Protein AF-A0A4Y4DYW9-F1 (afdb_monomer_lite)

pLDDT: mean 75.83, std 17.85, range [34.19, 96.0]

Secondary structure (DSSP, 8-state):
------------BTT-BSB-TTSPBPSSSSBGGG-EEEETTEEEPPPEEEPPTTTSSS-PEEESB-S------TT------B-------SEEEEEEPPPSSSGGG-B--EEEEEEEP--

Foldseek 3Di:
DDPPPPPPPPQQDQQFFCAACVRHRAPAHTWNRQKWWADPNDTFGADWDFDDCVVPVDRHTHGPWGRDDDGDDPPDDDDTDTHTPDPPDQFIKIWRCDRPPDCVRSHDTDIDGRHGDDD

Organism: Cellulosimicrobium cellulans (NCBI:txid1710)

Structure (mmCIF, N/CA/C/O backbone):
data_AF-A0A4Y4DYW9-F1
#
_entry.id   AF-A0A4Y4DYW9-F1
#
loop_
_atom_site.group_PDB
_atom_site.id
_atom_site.type_symbol
_atom_site.label_atom_id
_atom_site.label_alt_id
_atom_site.label_comp_id
_atom_site.label_asym_id
_atom_site.label_entity_id
_atom_site.label_seq_id
_atom_site.pdbx_PDB_ins_code
_atom_site.Cartn_x
_atom_site.Cartn_y
_atom_site.Cartn_z
_atom_site.occupancy
_atom_site.B_iso_or_equiv
_atom_site.auth_seq_id
_atom_site.auth_comp_id
_atom_site.auth_asym_id
_atom_site.auth_atom_id
_ato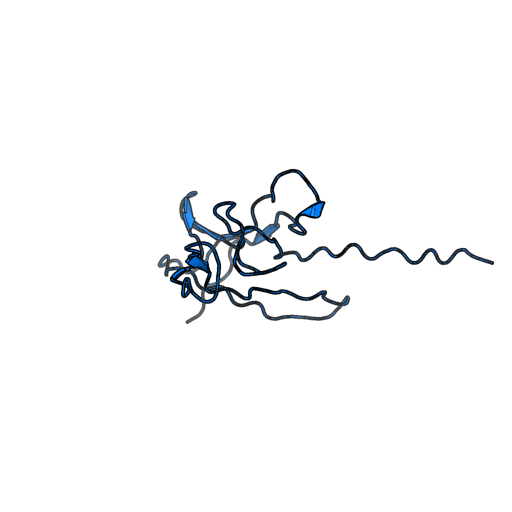m_site.pdbx_PDB_model_num
ATOM 1 N N . MET A 1 1 ? 32.920 16.277 31.594 1.00 37.44 1 MET A N 1
ATOM 2 C CA . MET A 1 1 ? 32.586 16.497 30.175 1.00 37.44 1 MET A CA 1
ATOM 3 C C . MET A 1 1 ? 31.915 15.218 29.709 1.00 37.44 1 MET A C 1
ATOM 5 O O . MET A 1 1 ? 32.597 14.210 29.617 1.00 37.44 1 MET A O 1
ATOM 9 N N . ARG A 1 2 ? 30.577 15.191 29.657 1.00 36.50 2 ARG A N 1
ATOM 10 C CA . ARG A 1 2 ? 29.837 14.004 29.208 1.00 36.50 2 ARG A CA 1
ATOM 11 C C . ARG A 1 2 ? 29.871 14.007 27.688 1.00 36.50 2 ARG A C 1
ATOM 13 O O . ARG A 1 2 ? 29.534 15.022 27.087 1.00 36.50 2 ARG A O 1
ATOM 20 N N . ASP A 1 3 ? 30.332 12.900 27.135 1.00 38.25 3 ASP A N 1
ATOM 21 C CA . ASP A 1 3 ? 30.236 12.568 25.726 1.00 38.25 3 ASP A CA 1
ATOM 22 C C . ASP A 1 3 ? 28.746 12.488 25.373 1.00 38.25 3 ASP A C 1
ATOM 24 O O . ASP A 1 3 ? 28.066 11.511 25.682 1.00 38.25 3 ASP A O 1
ATOM 28 N N . VAL A 1 4 ? 28.196 13.587 24.856 1.00 39.03 4 VAL A N 1
ATOM 29 C CA . VAL A 1 4 ? 26.920 13.574 24.139 1.00 39.03 4 VAL A CA 1
ATOM 30 C C . VAL A 1 4 ? 27.242 13.028 22.761 1.00 39.03 4 VAL A C 1
ATOM 32 O O . VAL A 1 4 ? 27.360 13.773 21.788 1.00 39.03 4 VAL A O 1
ATOM 35 N N . GLY A 1 5 ? 27.458 11.711 22.721 1.00 34.38 5 GLY A N 1
ATOM 36 C CA . GLY A 1 5 ? 27.448 10.957 21.486 1.00 34.38 5 GLY A CA 1
ATOM 37 C C . GLY A 1 5 ? 26.160 11.335 20.782 1.00 34.38 5 GLY A C 1
ATOM 38 O O . GLY A 1 5 ? 25.073 11.098 21.303 1.00 34.38 5 GLY A O 1
ATOM 39 N N . SER A 1 6 ? 26.296 12.033 19.657 1.00 43.84 6 SER A N 1
ATOM 40 C CA . SER A 1 6 ? 25.194 12.213 18.731 1.00 43.84 6 SER A CA 1
ATOM 41 C C . SER A 1 6 ? 24.816 10.808 18.309 1.00 43.84 6 SER A C 1
ATOM 43 O O . SER A 1 6 ? 25.504 10.197 17.492 1.00 43.84 6 SER A O 1
ATOM 45 N N . GLU A 1 7 ? 23.800 10.256 18.967 1.00 38.59 7 GLU A N 1
ATOM 46 C CA . GLU A 1 7 ? 23.118 9.072 18.497 1.00 38.59 7 GLU A CA 1
ATOM 47 C C . GLU A 1 7 ? 22.726 9.423 17.068 1.00 38.59 7 GLU A C 1
ATOM 49 O O . GLU A 1 7 ? 21.921 10.324 16.832 1.00 38.59 7 GLU A O 1
ATOM 54 N N . CYS A 1 8 ? 23.405 8.808 16.098 1.00 35.41 8 CYS A N 1
ATOM 55 C CA . CYS A 1 8 ? 22.919 8.775 14.737 1.00 35.41 8 CYS A CA 1
ATOM 56 C C . CYS A 1 8 ? 21.535 8.149 14.848 1.00 35.41 8 CYS A C 1
ATOM 58 O O . CYS A 1 8 ? 21.429 6.928 14.952 1.00 35.41 8 CYS A O 1
ATOM 60 N N . THR A 1 9 ? 20.501 8.987 14.926 1.00 34.19 9 THR A N 1
ATOM 61 C CA . THR A 1 9 ? 19.107 8.587 14.822 1.00 34.19 9 THR A CA 1
ATOM 62 C C . THR A 1 9 ? 19.016 7.828 13.516 1.00 34.19 9 THR A C 1
ATOM 64 O O . THR A 1 9 ? 19.018 8.424 12.438 1.00 34.19 9 THR A O 1
ATOM 67 N N . ALA A 1 10 ? 19.082 6.502 13.611 1.00 39.00 10 ALA A N 1
ATOM 68 C CA . ALA A 1 10 ? 19.008 5.639 12.459 1.00 39.00 10 ALA A CA 1
ATOM 69 C C . ALA A 1 10 ? 17.682 5.960 11.775 1.00 39.00 10 ALA A C 1
ATOM 71 O O . ALA A 1 10 ? 16.620 5.948 12.401 1.00 39.00 10 ALA A O 1
ATOM 72 N N . PHE A 1 11 ? 17.782 6.342 10.507 1.00 45.59 11 PHE A N 1
ATOM 73 C CA . PHE A 1 11 ? 16.653 6.626 9.648 1.00 45.59 11 PHE A CA 1
ATOM 74 C C . PHE A 1 11 ? 15.880 5.322 9.474 1.00 45.59 11 PHE A C 1
ATOM 76 O O . PHE A 1 11 ? 16.251 4.475 8.669 1.00 45.59 11 PHE A O 1
ATOM 83 N N . VAL A 1 12 ? 14.843 5.129 10.277 1.00 48.84 12 VAL A N 1
ATOM 84 C CA . VAL A 1 12 ? 13.896 4.042 10.082 1.00 48.84 12 VAL A CA 1
ATOM 85 C C . VAL A 1 12 ? 12.612 4.683 9.599 1.00 48.84 12 VAL A C 1
ATOM 87 O O . VAL A 1 12 ? 11.775 5.122 10.388 1.00 48.84 12 VAL A O 1
ATOM 90 N N . SER A 1 13 ? 12.479 4.794 8.278 1.00 55.28 13 SER A N 1
ATOM 91 C CA . SER A 1 13 ? 11.151 4.970 7.711 1.00 55.28 13 SER A CA 1
ATOM 92 C C . SER A 1 13 ? 10.399 3.669 7.963 1.00 55.28 13 SER A C 1
ATOM 94 O O . SER A 1 13 ? 10.837 2.598 7.555 1.00 55.28 13 SER A O 1
ATOM 96 N N . VAL A 1 14 ? 9.257 3.744 8.641 1.00 60.25 14 VAL A N 1
ATOM 97 C CA . VAL A 1 14 ? 8.377 2.577 8.817 1.00 60.25 14 VAL A CA 1
ATOM 98 C C . VAL A 1 14 ? 7.884 2.054 7.456 1.00 60.25 14 VAL A C 1
ATOM 100 O O . VAL A 1 14 ? 7.499 0.898 7.345 1.00 60.25 14 VAL A O 1
ATOM 103 N N . LEU A 1 15 ? 7.917 2.895 6.416 1.00 68.62 15 LEU A N 1
ATOM 104 C CA . LEU A 1 15 ? 7.314 2.648 5.106 1.00 68.62 15 LEU A CA 1
ATOM 105 C C . LEU A 1 15 ? 8.296 2.901 3.939 1.00 68.62 15 LEU A C 1
ATOM 107 O O . LEU A 1 15 ? 7.852 3.329 2.883 1.00 68.62 15 LEU A O 1
ATOM 111 N N . GLY A 1 16 ? 9.616 2.748 4.123 1.00 70.50 16 GLY A N 1
ATOM 112 C CA . GLY A 1 16 ? 10.614 3.115 3.103 1.00 70.50 16 GLY A CA 1
ATOM 113 C C . GLY A 1 16 ? 11.404 1.929 2.556 1.00 70.50 16 GLY A C 1
ATOM 114 O O . GLY A 1 16 ? 12.002 1.196 3.329 1.00 70.50 16 GLY A O 1
ATOM 115 N N . SER A 1 17 ? 11.456 1.766 1.234 1.00 76.25 17 SER A N 1
ATOM 116 C CA . SER A 1 17 ? 12.400 0.859 0.556 1.00 76.25 17 SER A CA 1
ATOM 117 C C . SER A 1 17 ? 12.723 1.371 -0.848 1.00 76.25 17 SER A C 1
ATOM 119 O O . SER A 1 17 ? 11.884 2.030 -1.476 1.00 76.25 17 SER A O 1
ATOM 121 N N . VAL A 1 18 ? 13.918 1.045 -1.357 1.00 75.19 18 VAL A N 1
ATOM 122 C CA . VAL A 1 18 ? 14.259 1.260 -2.781 1.00 75.19 18 VAL A CA 1
ATOM 123 C C . VAL A 1 18 ? 13.585 0.223 -3.684 1.00 75.19 18 VAL A C 1
ATOM 125 O O . VAL A 1 18 ? 13.547 0.384 -4.905 1.00 75.19 18 VAL A O 1
ATOM 128 N N . ARG A 1 19 ? 13.063 -0.857 -3.093 1.0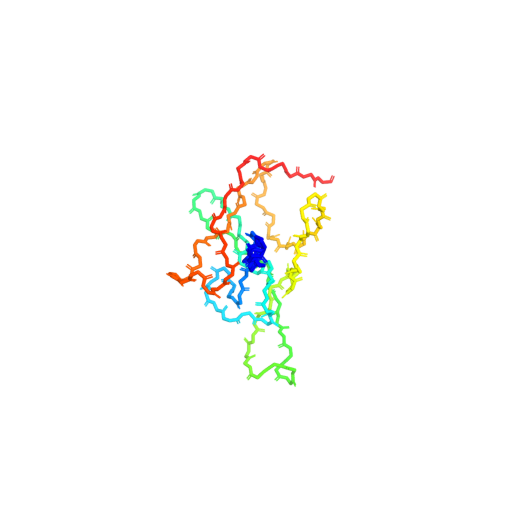0 79.44 19 ARG A N 1
ATOM 129 C CA . ARG A 1 19 ? 12.388 -1.946 -3.791 1.00 79.44 19 ARG A CA 1
ATOM 130 C C . ARG A 1 19 ? 10.881 -1.850 -3.644 1.00 79.44 19 ARG A C 1
ATOM 132 O O . ARG A 1 19 ? 10.357 -1.476 -2.596 1.00 79.44 19 ARG A O 1
ATOM 139 N N . ASP A 1 20 ? 10.154 -2.186 -4.697 1.00 80.12 20 ASP A N 1
ATOM 140 C CA . ASP A 1 20 ? 8.705 -2.330 -4.619 1.00 80.12 20 ASP A CA 1
ATOM 141 C C . ASP A 1 20 ? 8.299 -3.627 -3.890 1.00 80.12 20 ASP A C 1
ATOM 143 O O . ASP A 1 20 ? 9.132 -4.458 -3.521 1.00 80.12 20 ASP A O 1
ATOM 147 N N . GLY A 1 21 ? 6.994 -3.830 -3.683 1.00 77.38 21 GLY A N 1
ATOM 148 C CA . GLY A 1 21 ? 6.489 -5.051 -3.045 1.00 77.38 21 GLY A CA 1
ATOM 149 C C . GLY A 1 21 ? 6.826 -6.354 -3.797 1.00 77.38 21 GLY A C 1
ATOM 150 O O . GLY A 1 21 ? 6.725 -7.436 -3.214 1.00 77.38 21 GLY A O 1
ATOM 151 N N . ARG A 1 22 ? 7.218 -6.281 -5.076 1.00 78.19 22 ARG A N 1
ATOM 152 C CA . ARG A 1 22 ? 7.645 -7.431 -5.891 1.00 78.19 22 ARG A CA 1
ATOM 153 C C . ARG A 1 22 ? 9.148 -7.701 -5.760 1.00 78.19 22 ARG A C 1
ATOM 155 O O . ARG A 1 22 ? 9.597 -8.780 -6.141 1.00 78.19 22 ARG A O 1
ATOM 162 N N . GLY A 1 23 ? 9.900 -6.777 -5.162 1.00 77.94 23 GLY A N 1
ATOM 163 C CA . GLY A 1 23 ? 11.346 -6.858 -4.970 1.00 77.94 23 GLY A CA 1
ATOM 164 C C . GLY A 1 23 ? 12.161 -6.198 -6.085 1.00 77.94 23 GLY A C 1
ATOM 165 O O . GLY A 1 23 ? 13.396 -6.274 -6.035 1.00 77.94 23 GLY A O 1
ATOM 166 N N . ASP A 1 24 ? 11.494 -5.551 -7.046 1.00 76.88 24 ASP A N 1
ATOM 167 C CA . ASP A 1 24 ? 12.118 -4.826 -8.151 1.00 76.88 24 ASP A CA 1
ATOM 168 C C . ASP A 1 24 ? 12.581 -3.446 -7.682 1.00 76.88 24 ASP A C 1
ATOM 170 O O . ASP A 1 24 ? 11.963 -2.834 -6.811 1.00 76.88 24 ASP A O 1
ATOM 174 N N . LEU A 1 25 ? 13.671 -2.935 -8.263 1.00 75.06 25 LEU A N 1
ATOM 175 C CA . LEU A 1 25 ? 14.093 -1.557 -8.010 1.00 75.06 25 LEU A CA 1
ATOM 176 C C . LEU A 1 25 ? 13.016 -0.608 -8.540 1.00 75.06 25 LEU A C 1
ATOM 178 O O . LEU A 1 25 ? 12.710 -0.608 -9.735 1.00 75.06 25 LEU A O 1
ATOM 182 N N . GLY A 1 26 ? 12.438 0.185 -7.643 1.00 66.12 26 GLY A N 1
ATOM 183 C CA . GLY A 1 26 ? 11.437 1.178 -8.000 1.00 66.12 26 GLY A CA 1
ATOM 184 C C . GLY A 1 26 ? 12.062 2.403 -8.667 1.00 66.12 26 GLY A C 1
ATOM 185 O O . GLY A 1 26 ? 13.267 2.632 -8.605 1.00 66.12 26 GLY A O 1
ATOM 186 N N . ALA A 1 27 ? 11.218 3.247 -9.262 1.00 67.44 27 ALA A N 1
ATOM 187 C CA . ALA A 1 27 ? 11.626 4.562 -9.771 1.00 67.44 27 ALA A CA 1
ATOM 188 C C . ALA A 1 27 ? 11.898 5.598 -8.648 1.00 67.44 27 ALA A C 1
ATOM 190 O O . ALA A 1 27 ? 12.226 6.751 -8.936 1.00 67.44 27 ALA A O 1
ATOM 191 N N . GLY A 1 28 ? 11.725 5.205 -7.377 1.00 66.12 28 GLY A N 1
ATOM 192 C CA . GLY A 1 28 ? 11.898 6.028 -6.176 1.00 66.12 28 GLY A CA 1
ATOM 193 C C . GLY A 1 28 ? 13.151 5.684 -5.367 1.00 66.12 28 GLY A C 1
ATOM 194 O O . GLY A 1 28 ? 13.845 4.713 -5.649 1.00 66.12 28 GLY A O 1
ATOM 195 N N . MET A 1 29 ? 13.440 6.494 -4.343 1.00 69.69 29 MET A N 1
ATOM 196 C CA . MET A 1 29 ? 14.556 6.249 -3.416 1.00 69.69 29 MET A CA 1
ATOM 197 C C . MET A 1 29 ? 14.102 5.448 -2.195 1.00 69.69 29 MET A C 1
ATOM 199 O O . MET A 1 29 ? 14.381 4.271 -2.089 1.00 69.69 29 MET A O 1
ATOM 203 N N . LEU A 1 30 ? 13.423 6.085 -1.244 1.00 78.50 30 LEU A N 1
ATOM 204 C CA . LEU A 1 30 ? 12.907 5.447 -0.031 1.00 78.50 30 LEU A CA 1
ATOM 205 C C . LEU A 1 30 ? 11.433 5.818 0.065 1.00 78.50 30 LEU A C 1
ATOM 207 O O . LEU A 1 30 ? 11.064 6.739 0.791 1.00 78.50 30 LEU A O 1
ATOM 211 N N . GLY A 1 31 ? 10.624 5.184 -0.777 1.00 81.62 31 GLY A N 1
ATOM 212 C CA . GLY A 1 31 ? 9.201 5.472 -0.927 1.00 81.62 31 GLY A CA 1
ATOM 213 C C . GLY A 1 31 ? 8.312 4.385 -0.336 1.00 81.62 31 GLY A C 1
ATOM 214 O O . GLY A 1 31 ? 8.789 3.342 0.107 1.00 81.62 31 GLY A O 1
ATOM 215 N N . ALA A 1 32 ? 7.003 4.621 -0.397 1.00 87.56 32 ALA A N 1
ATOM 216 C CA . ALA A 1 32 ? 5.955 3.712 0.067 1.00 87.56 32 ALA A CA 1
ATOM 217 C C . ALA A 1 32 ? 5.580 2.629 -0.968 1.00 87.56 32 ALA A C 1
ATOM 219 O O . ALA A 1 32 ? 4.512 2.019 -0.909 1.00 87.56 32 ALA A O 1
ATOM 220 N N . ASN A 1 33 ? 6.460 2.380 -1.937 1.00 84.94 33 ASN A N 1
ATOM 221 C CA . ASN A 1 33 ? 6.303 1.390 -3.004 1.00 84.94 33 ASN A CA 1
ATOM 222 C C . ASN A 1 33 ? 6.316 -0.071 -2.514 1.00 84.94 33 ASN A C 1
ATOM 224 O O . ASN A 1 33 ? 5.887 -0.960 -3.252 1.00 84.94 33 ASN A O 1
ATOM 228 N N . ASN A 1 34 ? 6.784 -0.329 -1.291 1.00 85.44 34 ASN A N 1
ATOM 229 C CA . ASN A 1 34 ? 6.775 -1.653 -0.664 1.00 85.44 34 ASN A CA 1
ATOM 230 C C . ASN A 1 34 ? 5.524 -1.930 0.191 1.00 85.44 34 ASN A C 1
ATOM 232 O O . ASN A 1 34 ? 5.378 -3.041 0.699 1.00 85.44 34 ASN A O 1
ATOM 236 N N . VAL A 1 35 ? 4.617 -0.959 0.350 1.00 90.38 35 VAL A N 1
ATOM 237 C CA . VAL A 1 35 ? 3.411 -1.122 1.170 1.00 90.38 35 VAL A CA 1
ATOM 238 C C . VAL A 1 35 ? 2.347 -1.894 0.381 1.00 90.38 35 VAL A C 1
ATOM 240 O O . VAL A 1 35 ? 1.905 -1.479 -0.691 1.00 90.38 35 VAL A O 1
ATOM 243 N N . THR A 1 36 ? 1.913 -3.031 0.915 1.00 92.69 36 THR A N 1
ATOM 244 C CA . THR A 1 36 ? 0.933 -3.931 0.283 1.00 92.69 36 THR A CA 1
ATOM 245 C C . THR A 1 36 ? -0.306 -4.101 1.152 1.00 92.69 36 THR A C 1
ATOM 247 O O . THR A 1 36 ? -0.253 -3.860 2.358 1.00 92.69 36 THR A O 1
ATOM 250 N N . LEU A 1 37 ? -1.419 -4.539 0.559 1.00 95.25 37 LEU A N 1
ATOM 251 C CA . LEU A 1 37 ? -2.538 -5.076 1.338 1.00 95.25 37 LEU A CA 1
ATOM 252 C C . LEU A 1 37 ? -2.431 -6.599 1.424 1.00 95.25 37 LEU A C 1
ATOM 254 O O . LEU A 1 37 ? -1.945 -7.250 0.494 1.00 95.25 37 LEU A O 1
ATOM 258 N N . LEU A 1 38 ? -2.926 -7.169 2.520 1.00 93.94 38 LEU A N 1
ATOM 259 C CA . LEU A 1 38 ? -3.194 -8.599 2.631 1.00 93.94 38 LEU A CA 1
ATOM 260 C C . LEU A 1 38 ? -4.699 -8.840 2.610 1.00 93.94 38 LEU A C 1
ATOM 262 O O . LEU A 1 38 ? -5.405 -8.442 3.534 1.00 93.94 38 LEU A O 1
ATOM 266 N N . ASP A 1 39 ? -5.154 -9.543 1.579 1.00 91.62 39 ASP A N 1
ATOM 267 C CA . ASP A 1 39 ? -6.538 -9.982 1.425 1.00 91.62 39 ASP A CA 1
ATOM 268 C C . ASP A 1 39 ? -6.572 -11.506 1.274 1.00 91.62 39 ASP A C 1
ATOM 270 O O . ASP A 1 39 ? -5.901 -12.076 0.414 1.00 91.62 39 ASP A O 1
ATOM 274 N N . GLY A 1 40 ? -7.267 -12.197 2.181 1.00 87.00 40 GLY A N 1
ATOM 275 C CA . GLY A 1 40 ? -7.347 -13.663 2.170 1.00 87.00 40 GLY A CA 1
ATOM 276 C C . GLY A 1 40 ? -5.993 -14.398 2.208 1.00 87.00 40 GLY A C 1
ATOM 277 O O . GLY A 1 40 ? -5.903 -15.540 1.765 1.00 87.00 40 GLY A O 1
ATOM 278 N N . GLY A 1 41 ? -4.926 -13.758 2.703 1.00 84.94 41 GLY A N 1
ATOM 279 C CA . GLY A 1 41 ? -3.558 -14.301 2.693 1.00 84.94 41 GLY A CA 1
ATOM 280 C C . GLY A 1 41 ? -2.777 -14.069 1.391 1.00 84.94 41 GLY A C 1
ATOM 281 O O . GLY A 1 41 ? -1.628 -14.498 1.289 1.00 84.94 41 GLY A O 1
ATOM 282 N N . VAL A 1 42 ? -3.366 -13.371 0.418 1.00 90.75 42 VAL A N 1
ATOM 283 C CA . VAL A 1 42 ? -2.727 -12.947 -0.832 1.00 90.75 42 VAL A CA 1
ATOM 284 C C . VAL A 1 42 ? -2.260 -11.499 -0.706 1.00 90.75 42 VAL A C 1
ATOM 286 O O . VAL A 1 42 ? -2.915 -10.673 -0.073 1.00 90.75 42 VAL A O 1
ATOM 289 N N . ARG A 1 43 ? -1.116 -11.186 -1.323 1.00 91.75 43 ARG A N 1
ATOM 290 C CA . ARG A 1 43 ? -0.625 -9.810 -1.430 1.00 91.75 43 ARG A CA 1
ATOM 291 C C . ARG A 1 43 ? -1.287 -9.089 -2.589 1.00 91.75 43 ARG A C 1
ATOM 293 O O . ARG A 1 43 ? -1.182 -9.523 -3.736 1.00 91.75 43 ARG A O 1
ATOM 300 N N . VAL A 1 44 ? -1.895 -7.953 -2.280 1.00 94.31 44 VAL A N 1
ATOM 301 C CA . VAL A 1 44 ? -2.370 -6.986 -3.263 1.00 94.31 44 VAL A CA 1
ATOM 302 C C . VAL A 1 44 ? -1.345 -5.860 -3.337 1.00 94.31 44 VAL A C 1
ATOM 304 O O . VAL A 1 44 ? -1.109 -5.130 -2.372 1.00 94.31 44 VAL A O 1
ATOM 307 N N . TYR A 1 45 ? -0.697 -5.758 -4.494 1.00 92.12 45 TYR A N 1
ATOM 308 C CA . TYR A 1 45 ? 0.330 -4.757 -4.761 1.00 92.12 45 TYR A CA 1
ATOM 309 C C . TYR A 1 45 ? -0.288 -3.409 -5.145 1.00 92.12 45 TYR A C 1
ATOM 311 O O . TYR A 1 45 ? -1.401 -3.388 -5.681 1.00 92.12 45 TYR A O 1
ATOM 319 N N . PRO A 1 46 ? 0.422 -2.290 -4.910 1.00 92.38 46 PRO A N 1
ATOM 320 C CA . PRO A 1 46 ? 0.018 -0.999 -5.446 1.00 92.38 46 PRO A CA 1
ATOM 321 C C . PRO A 1 46 ? -0.221 -1.057 -6.959 1.00 92.38 46 PRO A C 1
ATOM 323 O O . PRO A 1 46 ? 0.443 -1.808 -7.682 1.00 92.38 46 PRO A O 1
ATOM 326 N N . VAL A 1 47 ? -1.159 -0.243 -7.443 1.00 93.62 47 VAL A N 1
ATOM 327 C CA . VAL A 1 47 ? -1.373 -0.034 -8.880 1.00 93.62 47 VAL A CA 1
ATOM 328 C C . VAL A 1 47 ? -0.110 0.574 -9.481 1.00 93.62 47 VAL A C 1
ATOM 330 O O . VAL A 1 47 ? 0.520 1.427 -8.861 1.00 93.62 47 VAL A O 1
ATOM 333 N N . ASP A 1 48 ? 0.254 0.159 -10.692 1.00 88.25 48 ASP A N 1
ATOM 334 C CA . ASP A 1 48 ? 1.413 0.677 -11.412 1.00 88.25 48 ASP A CA 1
ATOM 335 C C . ASP A 1 48 ? 1.042 1.294 -12.772 1.00 88.25 48 ASP A C 1
ATOM 337 O O . ASP A 1 48 ? -0.038 1.064 -13.324 1.00 88.25 48 ASP A O 1
ATOM 341 N N . TYR A 1 49 ? 1.941 2.117 -13.308 1.00 86.31 49 TYR A N 1
ATOM 342 C CA . TYR A 1 49 ? 1.824 2.741 -14.624 1.00 86.31 49 TYR A CA 1
ATOM 343 C C . TYR A 1 49 ? 3.112 2.558 -15.427 1.00 86.31 49 TYR A C 1
ATOM 345 O O . TYR A 1 49 ? 4.193 2.389 -14.866 1.00 86.31 49 TYR A O 1
ATOM 353 N N . LEU A 1 50 ? 2.993 2.566 -16.757 1.00 85.56 50 LEU A N 1
ATOM 354 C CA . LEU A 1 50 ? 4.155 2.545 -17.647 1.00 85.56 50 LEU A CA 1
ATOM 355 C C . LEU A 1 50 ? 4.849 3.902 -17.604 1.00 85.56 50 LEU A C 1
ATOM 357 O O . LEU A 1 50 ? 4.203 4.928 -17.821 1.00 85.56 50 LEU A O 1
ATOM 361 N N . VAL A 1 51 ? 6.153 3.891 -17.355 1.00 78.12 51 VAL A N 1
ATOM 362 C CA . VAL A 1 51 ? 6.986 5.084 -17.452 1.00 78.12 51 VAL A CA 1
ATOM 363 C C . VAL A 1 51 ? 7.589 5.174 -18.854 1.00 78.12 51 VAL A C 1
ATOM 365 O O . VAL A 1 51 ? 7.830 4.156 -19.505 1.00 78.12 51 VAL A O 1
ATOM 368 N N . ASP A 1 52 ? 7.777 6.402 -19.334 1.00 75.75 52 ASP A N 1
ATOM 369 C CA . ASP A 1 52 ? 8.386 6.669 -20.634 1.00 75.75 52 ASP A CA 1
ATOM 370 C C . ASP A 1 52 ? 9.847 6.161 -20.657 1.00 75.75 52 ASP A C 1
ATOM 372 O O . ASP A 1 52 ? 10.635 6.560 -19.788 1.00 75.75 52 ASP A O 1
ATOM 376 N 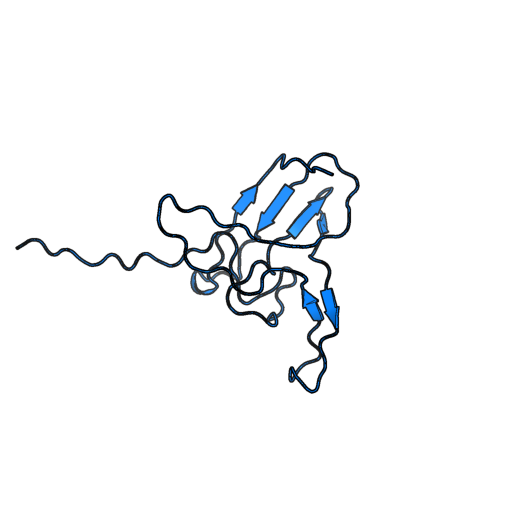N . PRO A 1 53 ? 10.222 5.292 -21.619 1.00 68.75 53 PRO A N 1
ATOM 377 C CA . PRO A 1 53 ? 11.579 4.754 -21.728 1.00 68.75 53 PRO A CA 1
ATOM 378 C C . PRO A 1 53 ? 12.644 5.818 -22.034 1.00 68.75 53 PRO A C 1
ATOM 380 O O . PRO A 1 53 ? 13.828 5.566 -21.824 1.00 68.75 53 PRO A O 1
ATOM 383 N N . ASP A 1 54 ? 12.258 7.008 -22.504 1.00 71.19 54 ASP A N 1
ATOM 384 C CA . ASP A 1 54 ? 13.192 8.119 -22.711 1.00 71.19 54 ASP A CA 1
ATOM 385 C C . ASP A 1 54 ? 13.546 8.836 -21.391 1.00 71.19 54 ASP A C 1
ATOM 387 O O . ASP A 1 54 ? 14.503 9.613 -21.337 1.00 71.19 54 ASP A O 1
ATOM 391 N N . VAL A 1 55 ? 12.791 8.577 -20.313 1.00 64.75 55 VAL A N 1
ATOM 392 C CA . VAL A 1 55 ? 13.000 9.164 -18.976 1.00 64.75 55 VAL A CA 1
ATOM 393 C C . VAL A 1 55 ? 13.699 8.181 -18.030 1.00 64.75 55 VAL A C 1
ATOM 395 O O . VAL A 1 55 ? 14.513 8.605 -17.209 1.00 64.75 55 VAL A O 1
ATOM 398 N N . TYR A 1 56 ? 13.429 6.878 -18.157 1.00 63.22 56 TYR A N 1
ATOM 399 C CA . TYR A 1 56 ? 14.043 5.823 -17.345 1.00 63.22 56 TYR A CA 1
ATOM 400 C C . TYR A 1 56 ? 14.584 4.701 -18.239 1.00 63.22 56 TYR A C 1
ATOM 402 O O . TYR A 1 56 ? 13.905 4.232 -19.145 1.00 63.22 56 TYR A O 1
ATOM 410 N N . THR A 1 57 ? 15.824 4.273 -17.980 1.00 56.09 57 THR A N 1
ATOM 411 C CA . THR A 1 57 ? 16.611 3.382 -18.857 1.00 56.09 57 THR A CA 1
ATOM 412 C C . THR A 1 57 ? 16.084 1.957 -18.981 1.00 56.09 57 THR A C 1
ATOM 414 O O . THR A 1 57 ? 16.436 1.266 -19.934 1.00 56.09 57 THR A O 1
ATOM 417 N N . ASP A 1 58 ? 15.228 1.529 -18.060 1.00 56.28 58 ASP A N 1
ATOM 418 C CA . ASP A 1 58 ? 14.585 0.222 -18.083 1.00 56.28 58 ASP A CA 1
ATOM 419 C C . ASP A 1 58 ? 13.073 0.431 -18.194 1.00 56.28 58 ASP A C 1
ATOM 421 O O . ASP A 1 58 ? 12.564 1.456 -17.746 1.00 56.28 58 ASP A O 1
ATOM 425 N N . GLN A 1 59 ? 12.346 -0.519 -18.796 1.00 53.03 59 GLN A N 1
ATOM 426 C CA . GLN A 1 59 ? 10.875 -0.524 -18.886 1.00 53.03 59 GLN A CA 1
ATOM 427 C C . GLN A 1 59 ? 10.238 -0.623 -17.486 1.00 53.03 59 GLN A C 1
ATOM 429 O O . GLN A 1 59 ? 9.619 -1.626 -17.131 1.00 53.03 59 GLN A O 1
ATOM 434 N N . GLN A 1 60 ? 10.418 0.401 -16.658 1.00 70.06 60 GLN A N 1
ATOM 435 C CA . GLN A 1 60 ? 9.970 0.420 -15.284 1.00 70.06 60 GLN A CA 1
ATOM 436 C C . GLN A 1 60 ? 8.483 0.744 -15.284 1.00 70.06 60 GLN A C 1
ATOM 438 O O . GLN A 1 60 ? 8.027 1.801 -15.726 1.00 70.06 60 GLN A O 1
ATOM 443 N N . ARG A 1 61 ? 7.702 -0.211 -14.786 1.00 78.56 61 ARG A N 1
ATOM 444 C CA . ARG A 1 61 ? 6.406 0.100 -14.199 1.00 78.56 61 ARG A CA 1
ATOM 445 C C . ARG A 1 61 ? 6.709 0.835 -12.897 1.00 78.56 61 ARG A C 1
ATOM 447 O O . ARG A 1 61 ? 7.481 0.330 -12.088 1.00 78.56 61 ARG A O 1
ATOM 454 N N . SER A 1 62 ? 6.139 2.015 -12.703 1.00 82.00 62 SER A N 1
ATOM 455 C CA . SER A 1 62 ? 6.246 2.731 -11.430 1.00 82.00 62 SER A CA 1
ATOM 456 C C . SER A 1 62 ? 4.945 2.584 -10.662 1.00 82.00 62 SER A C 1
ATOM 458 O O . SER A 1 62 ? 3.867 2.623 -11.256 1.00 82.00 62 SER A O 1
ATOM 460 N N . THR A 1 63 ? 5.032 2.392 -9.351 1.00 87.19 63 THR A N 1
ATOM 461 C CA . THR A 1 63 ? 3.851 2.301 -8.495 1.00 87.19 63 THR A CA 1
ATOM 462 C C . THR A 1 63 ? 3.232 3.681 -8.279 1.00 87.19 63 THR A C 1
ATOM 464 O O . THR A 1 63 ? 3.912 4.707 -8.241 1.00 87.19 63 THR A O 1
ATOM 467 N N . LEU A 1 64 ? 1.911 3.715 -8.121 1.00 91.56 64 LEU A N 1
ATOM 468 C CA . LEU A 1 64 ? 1.167 4.892 -7.687 1.00 91.56 64 LEU A CA 1
ATOM 469 C C . LEU A 1 64 ? 1.247 5.000 -6.161 1.00 91.56 64 LEU A C 1
ATOM 471 O O . LEU A 1 64 ? 0.308 4.674 -5.434 1.00 91.56 64 LEU A O 1
ATOM 475 N N . ALA A 1 65 ? 2.412 5.431 -5.692 1.00 89.69 65 ALA A N 1
ATOM 476 C CA . ALA A 1 65 ? 2.728 5.668 -4.292 1.00 89.69 65 ALA A CA 1
ATOM 477 C C . ALA A 1 65 ? 3.652 6.884 -4.161 1.00 89.69 65 ALA A C 1
ATOM 479 O O . ALA A 1 65 ? 4.317 7.272 -5.124 1.00 89.69 65 ALA A O 1
ATOM 480 N N . ASP A 1 66 ? 3.743 7.461 -2.965 1.00 89.19 66 ASP A N 1
A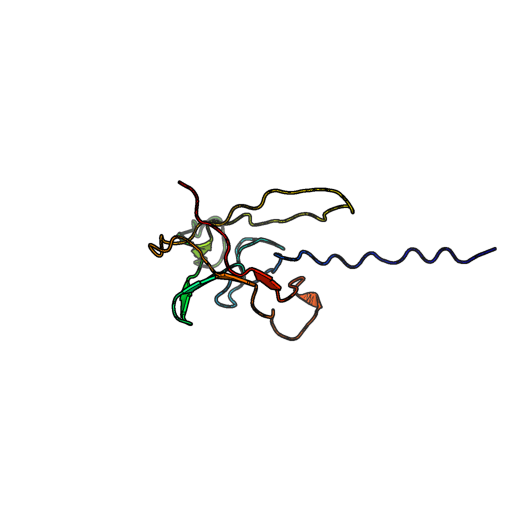TOM 481 C CA . ASP A 1 66 ? 4.785 8.445 -2.676 1.00 89.19 66 ASP A CA 1
ATOM 482 C C . ASP A 1 66 ? 6.167 7.783 -2.802 1.00 89.19 66 ASP A C 1
ATOM 484 O O . ASP A 1 66 ? 6.538 6.911 -2.016 1.00 89.19 66 ASP A O 1
ATOM 488 N N . LEU A 1 67 ? 6.944 8.209 -3.801 1.00 84.44 67 LEU A N 1
ATOM 489 C CA . LEU A 1 67 ? 8.248 7.624 -4.152 1.00 84.44 67 LEU A CA 1
ATOM 490 C C . LEU A 1 67 ? 9.400 8.085 -3.239 1.00 84.44 67 LEU A C 1
ATOM 492 O O . LEU A 1 67 ? 10.543 7.642 -3.384 1.00 84.44 67 LEU A O 1
ATOM 496 N N . GLN A 1 68 ? 9.104 8.983 -2.298 1.00 82.19 68 GLN A N 1
ATOM 497 C CA . GLN A 1 68 ? 10.038 9.461 -1.289 1.00 82.19 68 GLN A CA 1
ATOM 498 C C . GLN A 1 68 ? 9.285 9.830 -0.007 1.00 82.19 68 GLN A C 1
ATOM 500 O O . GLN A 1 68 ? 8.503 10.777 0.020 1.00 82.19 68 GLN A O 1
ATOM 505 N N . VAL A 1 69 ? 9.568 9.105 1.071 1.00 77.94 69 VAL A N 1
ATOM 506 C CA . VAL A 1 69 ? 9.085 9.390 2.422 1.00 77.94 69 VAL A CA 1
ATOM 507 C C . VAL A 1 69 ? 10.265 9.923 3.231 1.00 77.94 69 VAL A C 1
ATOM 509 O O . VAL A 1 69 ? 11.262 9.233 3.444 1.00 77.94 69 VAL A O 1
ATOM 512 N N . GLY A 1 70 ? 10.187 11.196 3.624 1.00 69.75 70 GLY A N 1
ATOM 513 C CA . GLY A 1 70 ? 11.234 11.860 4.401 1.00 69.75 70 GLY A CA 1
ATOM 514 C C . GLY A 1 70 ? 11.319 11.365 5.848 1.00 69.75 70 GLY A C 1
ATOM 515 O O . GLY A 1 70 ? 10.423 10.686 6.348 1.00 69.75 70 GLY A O 1
ATOM 516 N N . SER A 1 71 ? 12.392 11.750 6.543 1.00 70.50 71 SER A N 1
ATOM 517 C CA . SER A 1 71 ? 12.516 11.532 7.988 1.00 70.50 71 SER A CA 1
ATOM 518 C C . SER A 1 71 ? 11.395 12.241 8.736 1.00 70.50 71 SER A C 1
ATOM 520 O O . SER A 1 71 ? 11.076 13.392 8.430 1.00 70.50 71 SER A O 1
ATOM 522 N N . LEU A 1 72 ? 10.873 11.589 9.771 1.00 71.44 72 LEU A N 1
ATOM 523 C CA . LEU A 1 72 ? 9.930 12.196 10.700 1.00 71.44 72 LEU A CA 1
ATOM 524 C C . LEU A 1 72 ? 10.628 12.492 12.018 1.00 71.44 72 LEU A C 1
ATOM 526 O O . LEU A 1 72 ? 11.234 11.612 12.627 1.00 71.44 72 LEU A O 1
ATOM 530 N N . GLU A 1 73 ? 10.529 13.739 12.463 1.00 76.25 73 GLU A N 1
ATOM 531 C CA . GLU A 1 73 ? 10.927 14.103 13.816 1.00 76.25 73 GLU A CA 1
ATOM 532 C C . GLU A 1 73 ? 9.923 13.534 14.826 1.00 76.25 73 GLU A C 1
ATOM 534 O O . GLU A 1 73 ? 8.730 13.396 14.538 1.00 76.25 73 GLU A O 1
ATOM 539 N N . SER A 1 74 ? 10.394 13.226 16.036 1.00 77.94 74 SER A N 1
ATOM 540 C CA . SER A 1 74 ? 9.529 12.732 17.111 1.00 77.94 74 SER A CA 1
ATOM 541 C C . SER A 1 74 ? 8.359 13.690 17.366 1.00 77.94 74 SER A C 1
ATOM 543 O O . SER A 1 74 ? 8.542 14.902 17.459 1.00 77.94 74 SER A O 1
ATOM 545 N N . GLY A 1 75 ? 7.144 13.144 17.464 1.00 82.81 75 GLY A N 1
ATOM 546 C CA . GLY A 1 75 ? 5.914 13.925 17.632 1.00 82.81 75 GLY A CA 1
ATOM 547 C C . GLY A 1 75 ? 5.359 14.546 16.344 1.00 82.81 75 GLY A C 1
ATOM 548 O O . GLY A 1 75 ? 4.292 15.157 16.388 1.00 82.81 75 GLY A O 1
ATOM 549 N N . THR A 1 76 ? 6.026 14.372 15.199 1.00 79.62 76 THR A N 1
ATOM 550 C CA . THR A 1 76 ? 5.524 14.832 13.898 1.00 79.62 76 THR A CA 1
ATOM 551 C C . THR A 1 76 ? 4.631 13.778 13.255 1.00 79.62 76 THR A C 1
ATOM 553 O O . THR A 1 76 ? 4.877 12.579 13.350 1.00 79.62 76 THR A O 1
ATOM 556 N N . THR A 1 77 ? 3.586 14.235 12.567 1.00 82.50 77 THR A N 1
ATOM 557 C CA . THR A 1 77 ? 2.736 13.391 11.721 1.00 82.50 77 THR A CA 1
ATOM 558 C C . THR A 1 77 ? 3.005 13.712 10.258 1.00 82.50 77 THR A C 1
ATOM 560 O O . THR A 1 77 ? 3.025 14.883 9.882 1.00 82.50 77 THR A O 1
ATOM 563 N N . ALA A 1 78 ? 3.153 12.681 9.428 1.00 80.44 78 ALA A N 1
ATOM 564 C CA . ALA A 1 78 ? 3.123 12.816 7.978 1.00 80.44 78 ALA A CA 1
ATOM 565 C C . ALA A 1 78 ? 1.980 12.013 7.373 1.00 80.44 78 ALA A C 1
ATOM 567 O O . ALA A 1 78 ? 1.478 11.054 7.959 1.00 80.44 78 ALA A O 1
ATOM 568 N N . ARG A 1 79 ? 1.591 12.431 6.171 1.00 87.25 79 ARG A N 1
ATOM 569 C CA . ARG A 1 79 ? 0.645 11.721 5.324 1.00 87.25 79 ARG A CA 1
ATOM 570 C C . ARG A 1 79 ? 1.418 11.081 4.182 1.00 87.25 79 ARG A C 1
ATOM 572 O O . ARG A 1 79 ? 2.200 11.766 3.534 1.00 87.25 79 ARG A O 1
ATOM 579 N N . VAL A 1 80 ? 1.165 9.798 3.961 1.00 87.25 80 VAL A N 1
ATOM 580 C CA . VAL A 1 80 ? 1.718 9.009 2.859 1.00 87.25 80 VAL A CA 1
ATOM 581 C C . VAL A 1 80 ? 0.555 8.504 2.016 1.00 87.25 80 VAL A C 1
ATOM 583 O O . VAL A 1 80 ? -0.482 8.121 2.565 1.00 87.25 80 VAL A O 1
ATOM 586 N N . THR A 1 81 ? 0.714 8.524 0.698 1.00 91.75 81 THR A N 1
ATOM 587 C CA . THR A 1 81 ? -0.299 8.081 -0.261 1.00 91.75 81 THR A CA 1
ATOM 588 C C . THR A 1 81 ? 0.179 6.845 -1.008 1.00 91.75 81 THR A C 1
ATOM 590 O O . THR A 1 81 ? 1.287 6.818 -1.540 1.00 91.75 81 THR A O 1
ATOM 593 N N . VAL A 1 82 ? -0.679 5.827 -1.068 1.00 93.00 82 VAL A N 1
ATOM 594 C CA . VAL A 1 82 ? -0.494 4.611 -1.866 1.00 93.00 82 VAL A CA 1
ATOM 595 C C . VAL A 1 82 ? -1.847 4.233 -2.458 1.00 93.00 82 VAL A C 1
ATOM 597 O O . VAL A 1 82 ? -2.873 4.358 -1.788 1.00 93.00 82 VAL A O 1
ATOM 600 N N . VAL A 1 83 ? -1.858 3.803 -3.717 1.00 95.31 83 VAL A N 1
ATOM 601 C CA . VAL A 1 83 ? -3.074 3.398 -4.425 1.00 95.31 83 VAL A CA 1
ATOM 602 C C . VAL A 1 83 ? -3.060 1.894 -4.649 1.00 95.31 83 VAL A C 1
ATOM 604 O O . VAL A 1 83 ? -2.172 1.370 -5.319 1.00 95.31 83 VAL A O 1
ATOM 607 N N . TRP A 1 84 ? -4.085 1.209 -4.148 1.00 95.44 84 TRP A N 1
ATOM 608 C CA . TRP A 1 84 ? -4.336 -0.211 -4.396 1.00 95.44 84 TRP A CA 1
ATOM 609 C C . TRP A 1 84 ? -5.630 -0.399 -5.196 1.00 95.44 84 TRP A C 1
ATOM 611 O O . TRP A 1 84 ? -6.492 0.485 -5.181 1.00 95.44 84 TRP A O 1
ATOM 621 N N . PRO A 1 85 ? -5.795 -1.541 -5.887 1.00 94.94 85 PRO A N 1
ATOM 622 C CA . PRO A 1 85 ? -7.112 -2.001 -6.303 1.00 94.94 85 PRO A CA 1
ATOM 623 C C . PRO A 1 85 ? -8.065 -2.065 -5.107 1.00 94.94 85 PRO A C 1
ATOM 625 O O . PRO A 1 85 ? -7.654 -2.416 -4.000 1.00 94.94 85 PRO A O 1
ATOM 628 N N . ASP A 1 86 ? -9.337 -1.761 -5.345 1.00 93.94 86 ASP A N 1
ATOM 629 C CA . ASP A 1 86 ? -10.375 -1.961 -4.340 1.00 93.94 86 ASP A CA 1
ATOM 630 C C . ASP A 1 86 ? -10.570 -3.464 -4.086 1.00 93.94 86 ASP A C 1
ATOM 632 O O . ASP A 1 86 ? -10.834 -4.233 -5.014 1.00 93.94 86 ASP A O 1
ATOM 636 N N . VAL A 1 87 ? -10.406 -3.874 -2.827 1.00 93.81 87 VAL A N 1
ATOM 637 C CA . VAL A 1 87 ? -10.583 -5.261 -2.370 1.00 93.81 87 VAL A CA 1
ATOM 638 C C . VAL A 1 87 ? -12.009 -5.538 -1.878 1.00 93.81 87 VAL A C 1
ATOM 640 O O . VAL A 1 87 ? -12.343 -6.681 -1.584 1.00 93.81 87 VAL A O 1
ATOM 643 N N . GLY A 1 88 ? -12.872 -4.518 -1.799 1.00 94.31 88 GLY A N 1
ATOM 644 C CA . GLY A 1 88 ? -14.277 -4.656 -1.406 1.00 94.31 88 GLY A CA 1
ATOM 645 C C . GLY A 1 88 ? -14.505 -4.985 0.074 1.00 94.31 88 GLY A C 1
ATOM 646 O O . GLY A 1 88 ? -15.580 -5.471 0.424 1.00 94.31 88 GLY A O 1
ATOM 647 N N . ALA A 1 89 ? -13.508 -4.752 0.933 1.00 92.38 89 ALA A N 1
ATOM 648 C CA . ALA A 1 89 ? -13.569 -5.012 2.369 1.00 92.38 89 ALA A CA 1
ATOM 649 C C . ALA A 1 89 ? -13.711 -3.712 3.180 1.00 92.38 89 ALA A C 1
ATOM 651 O O . ALA A 1 89 ? -13.088 -2.703 2.857 1.00 92.38 89 ALA A O 1
ATOM 652 N N . ASP A 1 90 ? -14.482 -3.755 4.272 1.00 95.75 90 ASP A N 1
ATOM 653 C CA . ASP A 1 90 ? -14.662 -2.612 5.189 1.00 95.75 90 ASP A CA 1
ATOM 654 C C . ASP A 1 90 ? -13.404 -2.322 6.026 1.00 95.75 90 ASP A C 1
ATOM 656 O O . ASP A 1 90 ? -13.188 -1.204 6.506 1.00 95.75 90 ASP A O 1
ATOM 660 N N . THR A 1 91 ? -12.562 -3.339 6.212 1.00 95.50 91 THR A N 1
ATOM 661 C CA . THR A 1 91 ? -11.253 -3.229 6.849 1.00 95.50 91 THR A CA 1
ATOM 662 C C . THR A 1 91 ? -10.200 -3.959 6.030 1.00 95.50 91 THR A C 1
ATOM 664 O O . THR A 1 91 ? -10.486 -4.943 5.347 1.00 95.50 91 THR A O 1
ATOM 667 N N . VAL A 1 92 ? -8.960 -3.481 6.110 1.00 95.81 92 VAL A N 1
ATOM 668 C CA . VAL A 1 92 ? -7.812 -4.070 5.413 1.00 95.81 92 VAL A CA 1
ATOM 669 C C . VAL A 1 92 ? -6.648 -4.313 6.365 1.00 95.81 92 VAL A C 1
ATOM 671 O O . VAL A 1 92 ? -6.523 -3.688 7.422 1.00 95.81 92 VAL A O 1
ATOM 674 N N . VAL A 1 93 ? -5.766 -5.226 5.967 1.00 95.88 93 VAL A N 1
ATOM 675 C CA . VAL A 1 93 ? -4.456 -5.406 6.591 1.00 95.88 93 VAL A CA 1
ATOM 676 C C . VAL A 1 93 ? -3.416 -4.739 5.702 1.00 95.88 93 VAL A C 1
ATOM 678 O O . VAL A 1 93 ? -3.241 -5.145 4.556 1.00 95.88 93 VAL A O 1
ATOM 681 N N . VAL A 1 94 ? -2.720 -3.737 6.236 1.00 93.44 94 VAL A N 1
ATOM 682 C CA . VAL A 1 94 ? -1.606 -3.061 5.561 1.00 93.44 94 VAL A CA 1
ATOM 683 C C . VAL A 1 94 ? -0.306 -3.723 6.009 1.00 93.44 94 VAL A C 1
ATOM 685 O O . VAL A 1 94 ? -0.014 -3.777 7.204 1.00 93.44 94 VAL A O 1
ATOM 688 N N . ASP A 1 95 ? 0.463 -4.243 5.058 1.00 91.12 95 ASP A N 1
ATOM 689 C CA . ASP A 1 95 ? 1.681 -5.022 5.285 1.00 91.12 95 ASP A CA 1
ATOM 690 C C . ASP A 1 95 ? 2.867 -4.354 4.591 1.00 91.12 95 ASP A C 1
ATOM 692 O O . ASP A 1 95 ? 2.871 -4.170 3.369 1.00 91.12 95 ASP A O 1
ATOM 696 N N . VAL A 1 96 ? 3.886 -4.035 5.384 1.00 86.38 96 VAL A N 1
ATOM 697 C CA . VAL A 1 96 ? 5.239 -3.785 4.899 1.00 86.38 96 VAL A CA 1
ATOM 698 C C . VAL A 1 96 ? 6.017 -5.072 5.141 1.00 86.38 96 VAL A C 1
ATOM 700 O O . VAL A 1 96 ? 6.330 -5.382 6.296 1.00 86.38 96 VAL A O 1
ATOM 703 N N . PRO A 1 97 ? 6.268 -5.873 4.092 1.00 78.00 97 PRO A N 1
ATOM 704 C CA . PRO A 1 97 ? 6.999 -7.113 4.250 1.00 78.00 97 PRO A CA 1
ATOM 705 C C . PRO A 1 97 ? 8.436 -6.820 4.682 1.00 78.00 97 PRO A C 1
ATOM 707 O O . PRO A 1 97 ? 8.959 -5.721 4.479 1.00 78.00 97 PRO A O 1
ATOM 710 N N . ASP A 1 98 ? 9.077 -7.831 5.263 1.00 71.81 98 ASP A N 1
ATOM 711 C CA . ASP A 1 98 ? 10.506 -7.761 5.539 1.00 71.81 98 ASP A CA 1
ATOM 712 C C . ASP A 1 98 ? 11.249 -7.429 4.239 1.00 71.81 98 ASP A C 1
ATOM 714 O O . ASP A 1 98 ? 11.067 -8.102 3.216 1.00 71.81 98 ASP A O 1
ATOM 718 N N . GLY A 1 99 ? 12.024 -6.343 4.276 1.00 60.38 99 GLY A N 1
ATOM 719 C CA . GLY A 1 99 ? 12.942 -6.006 3.196 1.00 60.38 99 GLY A CA 1
ATOM 720 C C . GLY A 1 99 ? 13.994 -7.105 3.088 1.00 60.38 99 GLY A C 1
ATOM 721 O O . GLY A 1 99 ? 14.179 -7.902 4.004 1.00 60.38 99 GLY A O 1
ATOM 722 N N . SER A 1 100 ? 14.686 -7.207 1.961 1.00 49.22 100 SER A N 1
ATOM 723 C CA . SER A 1 100 ? 15.674 -8.267 1.749 1.00 49.22 100 SER A CA 1
ATOM 724 C C . SER A 1 100 ? 16.788 -8.243 2.810 1.00 49.22 100 SER A C 1
ATOM 726 O O . SER A 1 100 ? 17.737 -7.498 2.631 1.00 49.22 100 SER A O 1
ATOM 728 N N . THR A 1 101 ? 16.670 -9.046 3.878 1.00 41.19 101 THR A N 1
ATOM 729 C CA . THR A 1 101 ? 17.657 -9.522 4.886 1.00 41.19 101 THR A CA 1
ATOM 730 C C . THR A 1 101 ? 18.687 -8.558 5.502 1.00 41.19 101 THR A C 1
ATOM 732 O O . THR A 1 101 ? 19.367 -8.938 6.453 1.00 41.19 101 THR A O 1
ATOM 735 N N . GLU A 1 102 ? 18.825 -7.330 5.022 1.00 45.09 102 GLU A N 1
ATOM 736 C CA . GLU A 1 102 ? 19.785 -6.341 5.480 1.00 45.09 102 GLU A CA 1
ATOM 737 C C . GLU A 1 102 ? 19.037 -5.063 5.864 1.00 45.09 102 GLU A C 1
ATOM 739 O O . GLU A 1 102 ? 18.302 -4.472 5.075 1.00 45.09 102 GLU A O 1
ATOM 744 N N . VAL A 1 103 ? 19.265 -4.613 7.100 1.00 44.41 103 VAL A N 1
ATOM 745 C CA . VAL A 1 103 ? 18.706 -3.382 7.696 1.00 44.41 103 VAL A CA 1
ATOM 746 C C . VAL A 1 103 ? 18.995 -2.125 6.842 1.00 44.41 103 VAL A C 1
ATOM 748 O O . VAL A 1 103 ? 18.374 -1.082 7.021 1.00 44.41 103 VAL A O 1
ATOM 751 N N . THR A 1 104 ? 19.919 -2.218 5.884 1.00 51.47 104 THR A N 1
ATOM 752 C CA . THR A 1 104 ? 20.345 -1.166 4.950 1.00 51.47 104 THR A CA 1
ATOM 753 C C . THR A 1 104 ? 19.313 -0.776 3.887 1.00 51.47 104 THR A C 1
ATOM 755 O O . THR A 1 104 ? 19.478 0.288 3.297 1.00 51.47 104 THR A O 1
ATOM 758 N N . ASP A 1 105 ? 18.246 -1.553 3.658 1.00 58.00 105 ASP A N 1
ATOM 759 C CA . ASP A 1 105 ? 17.172 -1.193 2.704 1.00 58.00 105 ASP A CA 1
ATOM 760 C C . ASP A 1 105 ? 16.144 -0.196 3.290 1.00 58.00 105 ASP A C 1
ATOM 762 O O . ASP A 1 105 ? 15.201 0.221 2.628 1.00 58.00 105 ASP A O 1
ATOM 766 N N . GLY A 1 106 ? 16.308 0.211 4.555 1.00 56.91 106 GLY A N 1
ATOM 767 C CA . GLY A 1 106 ? 15.488 1.259 5.174 1.00 56.91 106 GLY A CA 1
ATOM 768 C C . GLY A 1 106 ? 14.051 0.850 5.522 1.00 56.91 106 GLY A C 1
ATOM 769 O O . GLY A 1 106 ? 13.320 1.681 6.060 1.00 56.91 106 GLY A O 1
ATOM 770 N N . SER A 1 107 ? 13.672 -0.409 5.274 1.00 61.97 107 SER A N 1
ATOM 771 C CA . SER A 1 107 ? 12.358 -0.970 5.603 1.00 61.97 107 SER A CA 1
ATOM 772 C C . SER A 1 107 ? 12.364 -1.578 7.002 1.00 61.97 107 SER A C 1
ATOM 774 O O . SER A 1 107 ? 13.248 -2.364 7.343 1.00 61.97 107 SER A O 1
ATOM 776 N N . THR A 1 108 ? 11.357 -1.254 7.814 1.00 72.69 108 THR A N 1
ATOM 777 C CA . THR A 1 108 ? 11.040 -2.023 9.024 1.00 72.69 108 THR A CA 1
ATOM 778 C C . THR A 1 108 ? 9.765 -2.810 8.789 1.00 72.69 108 THR A C 1
ATOM 780 O O . THR A 1 108 ? 8.735 -2.188 8.520 1.00 72.69 108 THR A O 1
ATOM 783 N N . PRO A 1 109 ? 9.797 -4.150 8.917 1.00 79.38 109 PRO A N 1
ATOM 784 C CA . PRO A 1 109 ? 8.598 -4.945 8.750 1.00 79.38 109 PRO A CA 1
ATOM 785 C C . PRO A 1 109 ? 7.557 -4.517 9.780 1.00 79.38 109 PRO A C 1
ATOM 787 O O . PRO A 1 109 ? 7.776 -4.591 10.993 1.00 79.38 109 PRO A O 1
ATOM 790 N N . VAL A 1 110 ? 6.412 -4.067 9.284 1.00 83.94 110 VAL A N 1
ATOM 791 C CA . VAL A 1 110 ? 5.283 -3.643 10.102 1.00 83.94 110 VAL A CA 1
ATOM 792 C C . VAL A 1 110 ? 3.996 -4.148 9.480 1.00 83.94 110 VAL A C 1
ATOM 794 O O . VAL A 1 110 ? 3.851 -4.234 8.260 1.00 83.94 110 VAL A O 1
ATOM 797 N N . ARG A 1 111 ? 3.035 -4.465 10.341 1.00 89.75 111 ARG A N 1
ATOM 798 C CA . ARG A 1 111 ? 1.689 -4.823 9.930 1.00 89.75 111 ARG A CA 1
ATOM 799 C C . ARG A 1 111 ? 0.679 -4.036 10.739 1.00 89.75 111 ARG A C 1
ATOM 801 O O . ARG A 1 111 ? 0.679 -4.110 11.967 1.00 89.75 111 ARG A O 1
ATOM 808 N N . PHE A 1 112 ? -0.200 -3.335 10.039 1.00 91.69 112 PHE A N 1
ATOM 809 C CA . PHE A 1 112 ? -1.384 -2.718 10.616 1.00 91.69 112 PHE A CA 1
ATOM 810 C C . PHE A 1 112 ? -2.584 -3.598 10.286 1.00 91.69 112 PHE A C 1
ATOM 812 O O . PHE A 1 112 ? -2.817 -3.934 9.126 1.00 91.69 112 PHE A O 1
ATOM 819 N N . VAL A 1 113 ? -3.317 -4.005 11.315 1.00 95.19 113 VAL A N 1
ATOM 820 C CA . VAL A 1 113 ? -4.516 -4.842 11.196 1.00 95.19 113 VAL A CA 1
ATOM 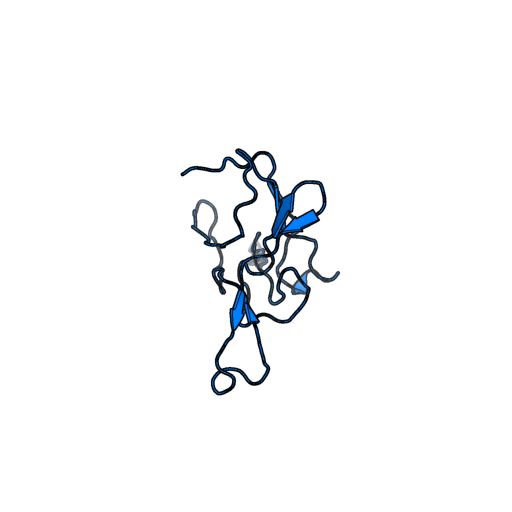821 C C . VAL A 1 113 ? -5.757 -4.010 11.484 1.00 95.19 113 VAL A C 1
ATOM 823 O O . VAL A 1 113 ? -5.662 -2.992 12.171 1.00 95.19 113 VAL A O 1
ATOM 826 N N . ASP A 1 114 ? -6.897 -4.449 10.952 1.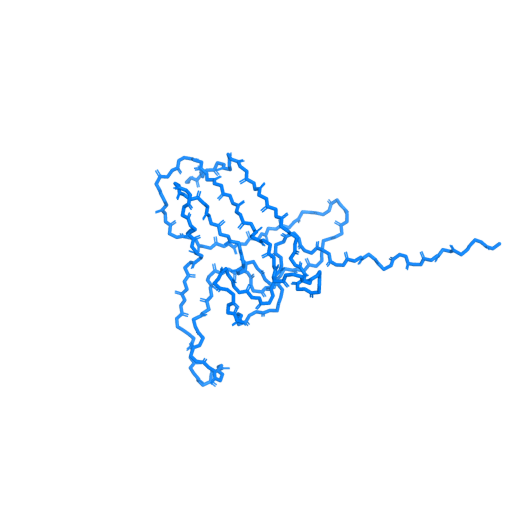00 96.00 114 ASP A N 1
ATOM 827 C CA . ASP A 1 114 ? -8.201 -3.809 11.152 1.00 96.00 114 ASP A CA 1
ATOM 828 C C . ASP A 1 114 ? -8.214 -2.315 10.769 1.00 96.00 114 ASP A C 1
ATOM 830 O O . ASP A 1 114 ? -8.898 -1.502 11.392 1.00 96.00 114 ASP A O 1
ATOM 834 N N . VAL A 1 115 ? -7.448 -1.937 9.736 1.00 94.81 115 VAL A N 1
ATOM 835 C CA . VAL A 1 115 ? -7.412 -0.560 9.228 1.00 94.81 115 VAL A CA 1
ATOM 836 C C . VAL A 1 115 ? -8.741 -0.276 8.527 1.00 94.81 115 VAL A C 1
ATOM 838 O O . VAL A 1 115 ? -9.058 -0.978 7.565 1.00 94.81 115 VAL A O 1
ATOM 841 N N . PRO A 1 116 ? -9.527 0.721 8.968 1.00 96.00 116 PRO A N 1
ATOM 842 C CA . PRO A 1 116 ? -10.821 1.002 8.361 1.00 96.00 116 PRO A CA 1
ATOM 843 C C . PRO A 1 116 ? -10.662 1.606 6.965 1.00 96.00 116 PRO A C 1
ATOM 845 O O . PRO A 1 116 ? -9.848 2.510 6.758 1.00 96.00 116 PRO A O 1
ATOM 848 N N . VAL A 1 117 ? -11.492 1.150 6.028 1.00 94.69 117 VAL A N 1
ATOM 849 C CA . VAL A 1 117 ? -11.677 1.793 4.725 1.00 94.69 117 VAL A CA 1
ATOM 850 C C . VAL A 1 117 ? -12.802 2.819 4.847 1.00 94.69 117 VAL A C 1
ATOM 852 O O . VAL A 1 117 ? -13.888 2.527 5.343 1.00 94.69 117 VAL A O 1
ATOM 855 N N . THR A 1 118 ? -12.536 4.047 4.408 1.00 91.06 118 THR A N 1
ATOM 856 C CA . THR A 1 118 ? -13.507 5.149 4.416 1.00 91.06 118 THR A CA 1
ATOM 857 C C . THR A 1 118 ? -13.700 5.673 2.996 1.00 91.06 118 THR A C 1
ATOM 859 O O . THR A 1 118 ? -12.701 5.932 2.321 1.00 91.06 118 THR A O 1
ATOM 862 N N . GLY A 1 119 ? -14.955 5.839 2.564 1.00 75.69 119 GLY A N 1
ATOM 863 C CA . GLY A 1 119 ? -15.332 6.487 1.298 1.00 75.69 119 GLY A CA 1
ATOM 864 C C . GLY A 1 119 ? -15.717 7.952 1.445 1.00 75.69 119 GLY A C 1
ATOM 865 O O . GLY A 1 119 ? -16.020 8.379 2.584 1.00 75.69 119 GLY A O 1
#

Radius of gyration: 16.26 Å; chains: 1; bounding box: 48×31×53 Å

Sequence (119 aa):
MRDVGSECTAFVSVLGSVRDGRGDLGAGMLGANNVTLLDGGVRVYPVDYLVDPDVYTDQQRSTLADLQVGSLESGTTARVTVVWPDVGADTVVVDVPDGSTEVTDGSTPVRFVDVPVTG